Protein AF-A0AAE3NXH3-F1 (afdb_monomer_lite)

Radius of gyration: 15.65 Å; chains: 1; bounding box: 34×28×44 Å

Structure (mmCIF, N/CA/C/O backbone):
data_AF-A0AAE3NXH3-F1
#
_entry.id   AF-A0AAE3NXH3-F1
#
loop_
_atom_site.group_PDB
_atom_site.id
_atom_site.type_symbol
_atom_site.label_atom_id
_atom_site.label_alt_id
_atom_site.label_comp_id
_atom_site.label_asym_id
_atom_site.label_entity_id
_atom_site.label_seq_id
_atom_site.pdbx_PDB_ins_code
_atom_site.Cartn_x
_atom_site.Cartn_y
_atom_site.Cartn_z
_atom_site.occupancy
_atom_site.B_iso_or_equiv
_atom_site.auth_seq_id
_atom_site.auth_comp_id
_atom_site.auth_asym_id
_atom_site.auth_atom_id
_atom_site.pdbx_PDB_model_num
ATOM 1 N N . MET A 1 1 ? -3.177 -0.258 27.704 1.00 51.78 1 MET A N 1
ATOM 2 C CA . MET A 1 1 ? -3.279 -0.848 26.347 1.00 51.78 1 MET A CA 1
ATOM 3 C C . MET A 1 1 ? -3.127 0.152 25.190 1.00 51.78 1 MET A C 1
ATOM 5 O O . MET A 1 1 ? -2.516 -0.233 24.209 1.00 51.78 1 MET A O 1
ATOM 9 N N . ARG A 1 2 ? -3.577 1.421 25.282 1.00 53.47 2 ARG A N 1
ATOM 10 C CA . ARG A 1 2 ? -3.496 2.415 24.176 1.00 53.47 2 ARG A CA 1
ATOM 11 C C . ARG A 1 2 ? -2.094 2.644 23.573 1.00 53.47 2 ARG A C 1
ATOM 13 O O . ARG A 1 2 ? -1.968 2.696 22.361 1.00 53.47 2 ARG A O 1
ATOM 20 N N . ARG A 1 3 ? -1.040 2.672 24.400 1.00 61.47 3 ARG A N 1
ATOM 21 C CA . ARG A 1 3 ? 0.341 2.908 23.929 1.00 61.47 3 ARG A CA 1
ATOM 22 C C . ARG A 1 3 ? 0.863 1.863 22.936 1.00 61.47 3 ARG A C 1
ATOM 24 O O . ARG A 1 3 ? 1.608 2.220 22.037 1.00 61.47 3 ARG A O 1
ATOM 31 N N . HIS A 1 4 ? 0.479 0.592 23.081 1.00 69.06 4 HIS A N 1
ATOM 32 C CA . HIS A 1 4 ? 0.921 -0.446 22.144 1.00 69.06 4 HIS A CA 1
ATOM 33 C C . HIS A 1 4 ? 0.263 -0.285 20.772 1.00 69.06 4 HIS A C 1
ATOM 35 O O . HIS A 1 4 ? 0.931 -0.465 19.762 1.00 69.06 4 HIS A O 1
ATOM 41 N N . SER A 1 5 ? -1.020 0.088 20.726 1.00 73.19 5 SER A N 1
ATOM 42 C CA . SER A 1 5 ? -1.742 0.285 19.465 1.00 73.19 5 SER A CA 1
ATOM 43 C C . SER A 1 5 ? -1.147 1.419 18.628 1.00 73.19 5 SER A C 1
ATOM 45 O O . SER A 1 5 ? -0.983 1.244 17.424 1.00 73.19 5 SER A O 1
ATOM 47 N N . ASP A 1 6 ? -0.759 2.530 19.259 1.00 80.38 6 ASP A N 1
ATOM 48 C CA . ASP A 1 6 ? -0.162 3.675 18.557 1.00 80.38 6 ASP A CA 1
ATOM 49 C C . ASP A 1 6 ? 1.226 3.334 17.988 1.00 80.38 6 ASP A C 1
ATOM 51 O O . ASP A 1 6 ? 1.542 3.694 16.856 1.00 80.38 6 ASP A O 1
ATOM 55 N N . VAL A 1 7 ? 2.040 2.579 18.738 1.00 83.56 7 VAL A N 1
ATOM 56 C CA . VAL A 1 7 ? 3.364 2.114 18.282 1.00 83.56 7 VAL A CA 1
ATOM 57 C C . VAL A 1 7 ? 3.236 1.119 17.128 1.00 83.56 7 VAL A C 1
ATOM 59 O O . VAL A 1 7 ? 3.959 1.233 16.140 1.00 83.56 7 VAL A O 1
ATOM 62 N N . ILE A 1 8 ? 2.301 0.168 17.217 1.00 85.44 8 ILE A N 1
ATOM 63 C CA . ILE A 1 8 ? 2.046 -0.808 16.147 1.00 85.44 8 ILE A CA 1
ATOM 64 C C . ILE A 1 8 ? 1.595 -0.089 14.872 1.00 85.44 8 ILE A C 1
ATOM 66 O O . ILE A 1 8 ? 2.092 -0.390 13.789 1.00 85.44 8 ILE A O 1
ATOM 70 N N . LEU A 1 9 ? 0.694 0.888 14.995 1.00 85.06 9 LEU A N 1
ATOM 71 C CA . LEU A 1 9 ? 0.218 1.664 13.857 1.00 85.06 9 LEU A CA 1
ATOM 72 C C . LEU A 1 9 ? 1.334 2.513 13.236 1.00 85.06 9 LEU A C 1
ATOM 74 O O . LEU A 1 9 ? 1.492 2.520 12.016 1.00 85.06 9 LEU A O 1
ATOM 78 N N . GLY A 1 10 ? 2.127 3.189 14.072 1.00 87.62 10 GLY A N 1
ATOM 79 C CA . GLY A 1 10 ? 3.287 3.960 13.632 1.00 87.62 10 GLY A CA 1
ATOM 80 C C . GLY A 1 10 ? 4.301 3.097 12.884 1.00 87.62 10 GLY A C 1
ATOM 81 O O . GLY A 1 10 ? 4.821 3.528 11.859 1.00 87.62 10 GLY A O 1
ATOM 82 N N . ASN A 1 11 ? 4.516 1.857 13.330 1.00 90.88 11 ASN A N 1
ATOM 83 C CA . ASN A 1 11 ? 5.365 0.902 12.627 1.00 90.88 11 ASN A CA 1
ATOM 84 C C . ASN A 1 11 ? 4.789 0.526 11.254 1.00 90.88 11 ASN A C 1
ATOM 86 O O . ASN A 1 11 ? 5.487 0.633 10.255 1.00 90.88 11 ASN A O 1
ATOM 90 N N . VAL A 1 12 ? 3.506 0.154 11.173 1.00 88.94 12 VAL A N 1
ATOM 91 C CA . VAL A 1 12 ? 2.870 -0.235 9.898 1.00 88.94 12 VAL A CA 1
ATOM 92 C C . VAL A 1 12 ? 2.914 0.904 8.875 1.00 88.94 12 VAL A C 1
ATOM 94 O O . VAL A 1 12 ? 3.306 0.695 7.727 1.00 88.94 12 VAL A O 1
ATOM 97 N N . ILE A 1 13 ? 2.541 2.119 9.283 1.00 89.31 13 ILE A N 1
ATOM 98 C CA . ILE A 1 13 ? 2.558 3.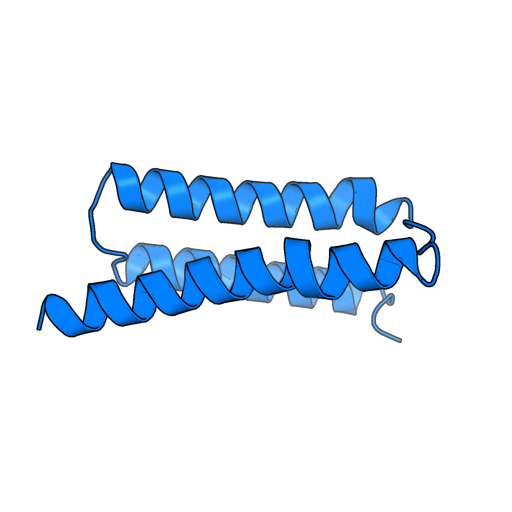291 8.398 1.00 89.31 13 ILE A CA 1
ATOM 99 C C . ILE A 1 13 ? 4.002 3.653 8.026 1.00 89.31 13 ILE A C 1
ATOM 101 O O . ILE A 1 13 ? 4.304 3.863 6.850 1.00 89.31 13 ILE A O 1
ATOM 105 N N . GLY A 1 14 ? 4.902 3.683 9.012 1.00 90.75 14 GLY A N 1
ATOM 106 C CA . GLY A 1 14 ? 6.308 4.036 8.831 1.00 90.75 14 GLY A CA 1
ATOM 107 C C . GLY A 1 14 ? 7.044 3.084 7.891 1.00 90.75 14 GLY A C 1
ATOM 108 O O . GLY A 1 14 ? 7.729 3.550 6.982 1.00 90.75 14 GLY A O 1
ATOM 109 N N . SER A 1 15 ? 6.860 1.769 8.039 1.00 94.25 15 SER A N 1
ATOM 110 C CA . SER A 1 15 ? 7.475 0.769 7.158 1.00 94.25 15 SER A CA 1
ATOM 111 C C . SER A 1 15 ? 6.999 0.899 5.709 1.00 94.25 15 SER A C 1
ATOM 113 O O . SER A 1 15 ? 7.817 0.798 4.801 1.00 94.25 15 SER A O 1
ATOM 115 N N . ASN A 1 16 ? 5.714 1.187 5.467 1.00 93.06 16 ASN A N 1
ATOM 116 C CA . ASN A 1 16 ? 5.200 1.385 4.105 1.00 93.06 16 ASN A CA 1
ATOM 117 C C . ASN A 1 16 ? 5.775 2.646 3.448 1.00 93.06 16 ASN A C 1
ATOM 119 O O . ASN A 1 16 ? 6.213 2.599 2.299 1.00 93.06 16 ASN A O 1
ATOM 123 N N . ILE A 1 17 ? 5.823 3.760 4.186 1.00 93.38 17 ILE A N 1
ATOM 124 C CA . ILE A 1 17 ? 6.420 5.010 3.698 1.00 93.38 17 ILE A CA 1
ATOM 125 C C . ILE A 1 17 ? 7.909 4.806 3.403 1.00 93.38 17 ILE A C 1
ATOM 127 O O . ILE A 1 17 ? 8.384 5.203 2.340 1.00 93.38 17 ILE A O 1
ATOM 131 N N . PHE A 1 18 ? 8.639 4.153 4.308 1.00 96.19 18 PHE A N 1
ATOM 132 C CA . PHE A 1 18 ? 10.056 3.855 4.121 1.00 96.19 18 PHE A CA 1
ATOM 133 C C . PHE A 1 18 ? 10.296 2.949 2.906 1.00 96.19 18 PHE A C 1
ATOM 135 O O . PHE A 1 18 ? 11.173 3.233 2.093 1.00 96.19 18 PHE A O 1
ATOM 142 N N . ASN A 1 19 ? 9.490 1.903 2.722 1.00 95.31 19 ASN A N 1
ATOM 143 C CA . ASN A 1 19 ? 9.628 1.004 1.578 1.00 95.31 19 ASN A CA 1
ATOM 144 C C . ASN A 1 19 ? 9.402 1.722 0.241 1.00 95.31 19 ASN A C 1
ATOM 146 O O . ASN A 1 19 ? 10.133 1.469 -0.712 1.00 95.31 19 ASN A O 1
ATOM 150 N N . ILE A 1 20 ? 8.434 2.637 0.157 1.00 92.94 20 ILE A N 1
ATOM 151 C CA . ILE A 1 20 ? 8.161 3.374 -1.085 1.00 92.94 20 ILE A CA 1
ATOM 152 C C . ILE A 1 20 ? 9.223 4.455 -1.327 1.00 92.94 20 ILE A C 1
ATOM 154 O O . ILE A 1 20 ? 9.770 4.558 -2.422 1.00 92.94 20 ILE A O 1
ATOM 158 N N . LEU A 1 21 ? 9.532 5.273 -0.321 1.00 95.19 21 LEU A N 1
ATOM 159 C CA . LEU A 1 21 ? 10.403 6.435 -0.512 1.00 95.19 21 LEU A CA 1
ATOM 160 C C . LEU A 1 21 ? 11.885 6.068 -0.491 1.00 95.19 21 LEU A C 1
ATOM 162 O O . LEU A 1 21 ? 12.635 6.508 -1.357 1.00 95.19 21 LEU A O 1
ATOM 166 N N . ALA A 1 22 ? 12.310 5.278 0.494 1.00 95.88 22 ALA A N 1
ATOM 167 C CA . ALA A 1 22 ? 13.712 4.922 0.649 1.00 95.88 22 ALA A CA 1
ATOM 168 C C . ALA A 1 22 ? 14.072 3.737 -0.246 1.00 95.88 22 ALA A C 1
ATOM 170 O O . ALA A 1 22 ? 14.935 3.878 -1.103 1.00 95.88 22 ALA A O 1
ATOM 171 N N . ILE A 1 23 ? 13.408 2.586 -0.097 1.00 95.56 23 ILE A N 1
ATOM 172 C CA . ILE A 1 23 ? 13.796 1.383 -0.852 1.00 95.56 23 ILE A CA 1
ATOM 173 C C . ILE A 1 23 ? 13.466 1.553 -2.336 1.00 95.56 23 ILE A C 1
ATOM 175 O O . ILE A 1 23 ? 14.376 1.593 -3.162 1.00 95.56 23 ILE A O 1
ATOM 179 N N . LEU A 1 24 ? 12.187 1.683 -2.694 1.00 93.69 24 LEU A N 1
ATOM 180 C CA . LEU A 1 24 ? 11.765 1.776 -4.093 1.00 93.69 24 LEU A CA 1
ATOM 181 C C . LEU A 1 24 ? 12.329 3.037 -4.766 1.00 93.69 24 LEU A C 1
ATOM 183 O O . LEU A 1 24 ? 12.874 2.936 -5.863 1.00 93.69 24 LEU A O 1
ATOM 187 N N . GLY A 1 25 ? 12.274 4.193 -4.096 1.00 94.25 25 GLY A N 1
ATOM 188 C CA . GLY A 1 25 ? 12.826 5.449 -4.611 1.00 94.25 25 GLY A CA 1
ATOM 189 C C . GLY A 1 25 ? 14.316 5.363 -4.952 1.00 94.25 25 GLY A C 1
ATOM 190 O O . GLY A 1 25 ? 14.703 5.674 -6.078 1.00 94.25 25 GLY A O 1
ATOM 191 N N . VAL A 1 26 ? 15.154 4.871 -4.031 1.00 96.38 26 VAL A N 1
ATOM 192 C CA . VAL A 1 26 ? 16.591 4.677 -4.306 1.00 96.38 26 VAL A CA 1
ATOM 193 C C . VAL A 1 26 ? 16.807 3.635 -5.402 1.00 96.38 26 VAL A C 1
ATOM 195 O O . VAL A 1 26 ? 17.649 3.834 -6.278 1.00 96.38 26 VAL A O 1
ATOM 198 N N . THR A 1 27 ? 16.026 2.551 -5.404 1.00 95.75 27 THR A N 1
ATOM 199 C CA . THR A 1 27 ? 16.150 1.491 -6.416 1.00 95.75 27 THR A CA 1
ATOM 200 C C . THR A 1 27 ? 15.910 2.036 -7.823 1.00 95.75 27 THR A C 1
ATOM 202 O O . THR A 1 27 ? 16.708 1.751 -8.710 1.00 95.75 27 THR A O 1
ATOM 205 N N . VAL A 1 28 ? 14.880 2.868 -8.024 1.00 94.94 28 VAL A N 1
ATOM 206 C CA . VAL A 1 28 ? 14.551 3.468 -9.332 1.00 94.94 28 VAL A CA 1
ATOM 207 C C . VAL A 1 28 ? 15.606 4.476 -9.794 1.00 94.94 28 VAL A C 1
ATOM 209 O O . VAL A 1 28 ? 15.891 4.542 -10.989 1.00 94.94 28 VAL A O 1
ATOM 212 N N . VAL A 1 29 ? 16.211 5.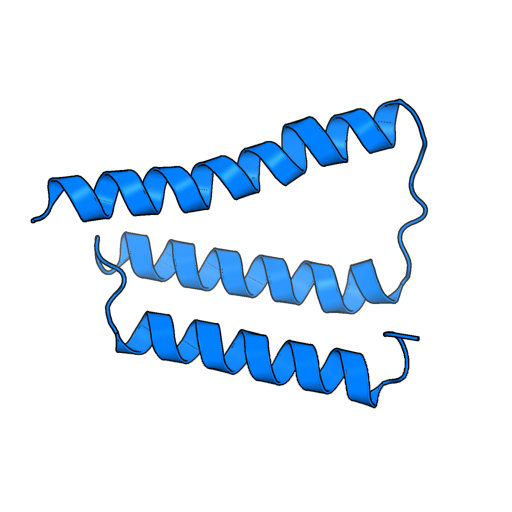234 -8.872 1.00 95.81 29 VAL A N 1
ATOM 213 C CA . VAL A 1 29 ? 17.308 6.167 -9.195 1.00 95.81 29 VAL A CA 1
ATOM 214 C C . VAL A 1 29 ? 18.543 5.418 -9.702 1.00 95.81 29 VAL A C 1
ATOM 216 O O . VAL A 1 29 ? 19.188 5.872 -10.643 1.00 95.81 29 VAL A O 1
ATOM 219 N N . ILE A 1 30 ? 18.869 4.273 -9.096 1.00 96.31 30 ILE A N 1
ATOM 220 C CA . ILE A 1 30 ? 20.024 3.452 -9.492 1.00 96.31 30 ILE A CA 1
ATOM 221 C C . ILE A 1 30 ? 19.722 2.653 -10.764 1.00 96.31 30 ILE A C 1
ATOM 223 O O . ILE A 1 30 ? 20.549 2.584 -11.673 1.00 96.31 30 ILE A O 1
ATOM 227 N N . LYS A 1 31 ? 18.550 2.021 -10.825 1.00 94.19 31 LYS A N 1
ATOM 228 C CA . LYS A 1 31 ? 18.106 1.190 -11.940 1.00 94.19 31 LYS A CA 1
ATOM 229 C C . LYS A 1 31 ? 16.643 1.509 -12.246 1.00 94.19 31 LYS A C 1
ATOM 231 O O . LYS A 1 31 ? 15.769 1.072 -11.494 1.00 94.19 31 LYS A O 1
ATOM 236 N N . PRO A 1 32 ? 16.357 2.198 -13.365 1.00 89.62 32 PRO A N 1
ATOM 237 C CA . PRO A 1 32 ? 14.988 2.448 -13.785 1.00 89.62 32 PRO A CA 1
ATOM 238 C C . PRO A 1 32 ? 14.197 1.139 -13.865 1.00 89.62 32 PRO A C 1
ATOM 240 O O . PRO A 1 32 ? 14.635 0.169 -14.488 1.00 89.62 32 PRO A O 1
ATOM 243 N N . ILE A 1 33 ? 13.046 1.110 -13.194 1.00 88.69 33 ILE A N 1
ATOM 244 C CA . ILE A 1 33 ? 12.136 -0.036 -13.182 1.00 88.69 33 ILE A CA 1
ATOM 245 C C . ILE A 1 33 ? 11.045 0.234 -14.216 1.00 88.69 33 ILE A C 1
ATOM 247 O O . ILE A 1 33 ? 10.338 1.239 -14.124 1.00 88.69 33 ILE A O 1
ATOM 251 N N . GLU A 1 34 ? 10.894 -0.658 -15.193 1.00 88.75 34 GLU A N 1
ATOM 252 C CA . GLU A 1 34 ? 9.780 -0.592 -16.136 1.00 88.75 34 GLU A CA 1
ATOM 253 C C . GLU A 1 34 ? 8.474 -0.967 -15.432 1.00 88.75 34 GLU A C 1
ATOM 255 O O . GLU A 1 34 ? 8.320 -2.055 -14.877 1.00 88.75 34 GLU A O 1
ATOM 260 N N . VAL A 1 35 ? 7.521 -0.037 -15.447 1.00 87.62 35 VAL A N 1
ATOM 261 C CA . VAL A 1 35 ? 6.215 -0.226 -14.818 1.00 87.62 35 VAL A CA 1
ATOM 262 C C . VAL A 1 35 ? 5.270 -0.879 -15.818 1.00 87.62 35 VAL A C 1
ATOM 264 O O . VAL A 1 35 ? 4.872 -0.247 -16.801 1.00 87.62 35 VAL A O 1
ATOM 267 N N . SER A 1 36 ? 4.879 -2.126 -15.549 1.00 88.69 36 SER A N 1
ATOM 268 C CA . SER A 1 36 ? 3.908 -2.850 -16.371 1.00 88.69 36 SER A CA 1
ATOM 269 C C . SER A 1 36 ? 2.538 -2.154 -16.373 1.00 88.69 36 SER A C 1
ATOM 271 O O . SER A 1 36 ? 2.159 -1.479 -15.411 1.00 88.69 36 SER A O 1
ATOM 273 N N . ALA A 1 37 ? 1.766 -2.331 -17.452 1.00 88.75 37 ALA A N 1
ATOM 274 C CA . ALA A 1 37 ? 0.407 -1.787 -17.544 1.00 88.75 37 ALA A CA 1
ATOM 275 C C . ALA A 1 37 ? -0.468 -2.266 -16.375 1.00 88.75 37 ALA A C 1
ATOM 277 O O . ALA A 1 37 ? -1.167 -1.474 -15.753 1.00 88.75 37 ALA A O 1
ATOM 278 N N . ARG A 1 38 ? -0.316 -3.536 -15.982 1.00 86.62 38 ARG A N 1
ATOM 279 C CA . ARG A 1 38 ? -0.995 -4.111 -14.821 1.00 86.62 38 ARG A CA 1
ATOM 280 C C . ARG A 1 38 ? -0.674 -3.391 -13.516 1.00 86.62 38 ARG A C 1
ATOM 282 O O . ARG A 1 38 ? -1.594 -3.059 -12.774 1.00 86.62 38 ARG A O 1
ATOM 289 N N . PHE A 1 39 ? 0.605 -3.134 -13.243 1.00 88.50 39 PHE A N 1
ATOM 290 C CA . PHE A 1 39 ? 0.991 -2.432 -12.022 1.00 88.50 39 PHE A CA 1
ATOM 291 C C . PHE A 1 39 ? 0.344 -1.045 -11.956 1.00 88.50 39 PHE A C 1
ATOM 293 O O . PHE A 1 39 ? -0.074 -0.586 -10.894 1.00 88.50 39 PHE A O 1
ATOM 300 N N . ARG A 1 40 ? 0.225 -0.382 -13.110 1.00 90.12 40 ARG A N 1
ATOM 301 C CA . ARG A 1 40 ? -0.375 0.947 -13.240 1.00 90.12 40 ARG A CA 1
ATOM 302 C C . ARG A 1 40 ? -1.899 0.940 -13.117 1.00 90.12 40 ARG A C 1
ATOM 304 O O . ARG A 1 40 ? -2.446 1.833 -12.481 1.00 90.12 40 ARG A O 1
ATOM 311 N N . GLU A 1 41 ? -2.569 -0.025 -13.734 1.00 90.94 41 GLU A N 1
ATOM 312 C CA . GLU A 1 41 ? -4.032 -0.051 -13.866 1.00 90.94 41 GLU A CA 1
ATOM 313 C C . GLU A 1 41 ? -4.731 -0.824 -12.746 1.00 90.94 41 GLU A C 1
ATOM 315 O O . GLU A 1 41 ? -5.880 -0.527 -12.429 1.00 90.94 41 GLU A O 1
ATOM 320 N N . ILE A 1 42 ? -4.050 -1.791 -12.127 1.00 90.69 42 ILE A N 1
ATOM 321 C CA . ILE A 1 42 ? -4.627 -2.663 -11.098 1.00 90.69 42 ILE A CA 1
ATOM 322 C C . ILE A 1 42 ? -3.911 -2.465 -9.766 1.00 90.69 42 ILE A C 1
ATOM 324 O O . ILE A 1 42 ? -4.529 -2.021 -8.799 1.00 90.69 42 ILE A O 1
ATOM 328 N N . ASP A 1 43 ? -2.611 -2.752 -9.707 1.00 91.06 43 ASP A N 1
ATOM 329 C CA . ASP A 1 43 ? -1.914 -2.865 -8.421 1.00 91.06 43 ASP A CA 1
ATOM 330 C C . ASP A 1 43 ? -1.850 -1.502 -7.707 1.00 91.06 43 ASP A C 1
ATOM 332 O O . ASP A 1 43 ? -2.154 -1.398 -6.516 1.00 91.06 43 ASP A O 1
ATOM 336 N N . THR A 1 44 ? -1.535 -0.431 -8.446 1.00 92.25 44 THR A N 1
ATOM 337 C CA . THR A 1 44 ? -1.431 0.932 -7.900 1.00 92.25 44 THR A CA 1
ATOM 338 C C . THR A 1 44 ? -2.783 1.456 -7.390 1.00 92.25 44 THR A C 1
ATOM 340 O O . THR A 1 44 ? -2.839 1.876 -6.231 1.00 92.25 44 THR A O 1
ATOM 343 N N . PRO A 1 45 ? -3.894 1.411 -8.160 1.00 93.94 45 PRO A N 1
ATOM 344 C CA . PRO A 1 45 ? -5.205 1.828 -7.658 1.00 93.94 45 PRO A CA 1
ATOM 345 C C . PRO A 1 45 ? -5.705 0.992 -6.476 1.00 93.94 45 PRO A C 1
ATOM 347 O O . PRO A 1 45 ? -6.268 1.558 -5.539 1.00 93.94 45 PRO A O 1
ATOM 350 N N . VAL A 1 46 ? -5.475 -0.327 -6.474 1.00 93.81 46 VAL A N 1
ATOM 351 C CA . VAL A 1 46 ? -5.873 -1.210 -5.362 1.00 93.81 46 VAL A CA 1
ATOM 352 C C . VAL A 1 46 ? -5.108 -0.856 -4.086 1.00 93.81 46 VAL A C 1
ATOM 354 O O . VAL A 1 46 ? -5.722 -0.671 -3.032 1.00 93.81 46 VAL A O 1
ATOM 357 N N . MET A 1 47 ? -3.783 -0.696 -4.171 1.00 92.06 47 MET A N 1
ATOM 358 C CA . MET A 1 47 ? -2.950 -0.285 -3.034 1.00 92.06 47 MET A CA 1
ATOM 359 C C . MET A 1 47 ? -3.338 1.110 -2.522 1.00 92.06 47 MET A C 1
ATOM 361 O O . MET A 1 47 ? -3.437 1.315 -1.310 1.00 92.06 47 MET A O 1
ATOM 365 N N . LEU A 1 48 ? -3.611 2.058 -3.426 1.00 93.88 48 LEU A N 1
ATOM 366 C CA . LEU A 1 48 ? -4.055 3.405 -3.065 1.00 93.88 48 LEU A CA 1
ATOM 367 C C . LEU A 1 48 ? -5.424 3.379 -2.376 1.00 93.88 48 LEU A C 1
ATOM 369 O O . LEU A 1 48 ? -5.604 4.020 -1.343 1.00 93.88 48 LEU A O 1
ATOM 373 N N . GLY A 1 49 ? -6.372 2.600 -2.898 1.00 94.06 49 GLY A N 1
ATOM 374 C CA . GLY A 1 49 ? -7.686 2.404 -2.290 1.00 94.06 49 GLY A CA 1
ATOM 375 C C . GLY A 1 49 ? -7.584 1.829 -0.877 1.00 94.06 49 GLY A C 1
ATOM 376 O O . GLY A 1 49 ? -8.187 2.368 0.051 1.00 94.06 49 GLY A O 1
ATOM 377 N N . ALA A 1 50 ? -6.758 0.800 -0.678 1.00 92.88 50 ALA A N 1
ATOM 378 C CA . ALA A 1 50 ? -6.506 0.227 0.645 1.00 92.88 50 ALA A CA 1
ATOM 379 C C . ALA A 1 50 ? -5.900 1.255 1.618 1.00 92.88 50 ALA A C 1
ATOM 381 O O . ALA A 1 50 ? -6.328 1.344 2.773 1.00 92.88 50 ALA A O 1
ATOM 382 N N . ALA A 1 51 ? -4.952 2.072 1.150 1.00 91.38 51 ALA A N 1
ATOM 383 C CA . ALA A 1 51 ? -4.359 3.145 1.944 1.00 91.38 51 ALA A CA 1
ATOM 384 C C . ALA A 1 51 ? -5.388 4.222 2.327 1.00 91.38 51 ALA A C 1
ATOM 386 O O . ALA A 1 51 ? -5.410 4.659 3.477 1.00 91.38 51 ALA A O 1
ATOM 387 N N . LEU A 1 52 ? -6.276 4.614 1.408 1.00 92.50 52 LEU A N 1
ATOM 388 C CA . LEU A 1 52 ? -7.345 5.582 1.672 1.00 92.50 52 LEU A CA 1
ATOM 389 C C . LEU A 1 52 ? -8.385 5.045 2.659 1.00 92.50 52 LEU A C 1
ATOM 391 O O . LEU A 1 52 ? -8.815 5.784 3.542 1.00 92.50 52 LEU A O 1
ATOM 395 N N . VAL A 1 53 ? -8.759 3.766 2.560 1.00 91.31 53 VAL A N 1
ATOM 396 C CA . VAL A 1 53 ? -9.654 3.112 3.531 1.00 91.31 53 VAL A CA 1
ATOM 397 C C . VAL A 1 53 ? -9.024 3.108 4.921 1.00 91.31 53 VAL A C 1
ATOM 399 O O . VAL A 1 53 ? -9.682 3.483 5.891 1.00 91.31 53 VAL A O 1
ATOM 402 N N . LEU A 1 54 ? -7.744 2.738 5.025 1.00 89.19 54 LEU A N 1
ATOM 403 C CA . LEU A 1 54 ? -6.997 2.793 6.283 1.00 89.19 54 LEU A CA 1
ATOM 404 C C . LEU A 1 54 ? -6.931 4.218 6.838 1.00 89.19 54 LEU A C 1
ATOM 406 O O . LEU A 1 54 ? -7.193 4.428 8.020 1.00 89.19 54 LEU A O 1
ATOM 410 N N . LEU A 1 55 ? -6.629 5.201 5.993 1.00 89.12 55 LEU A N 1
ATOM 411 C CA . LEU A 1 55 ? -6.548 6.602 6.390 1.00 89.12 55 LEU A CA 1
ATOM 412 C C . LEU A 1 55 ? -7.904 7.124 6.885 1.00 89.12 55 LEU A C 1
ATOM 414 O O . LEU A 1 55 ? -7.986 7.701 7.968 1.00 89.12 55 LEU A O 1
ATOM 418 N N . GLY A 1 56 ? -8.979 6.871 6.136 1.00 89.88 56 GLY A N 1
ATOM 419 C CA . GLY A 1 56 ? -10.341 7.238 6.518 1.00 89.88 56 GLY A CA 1
ATOM 420 C C . GLY A 1 56 ? -10.774 6.573 7.822 1.00 89.88 56 GLY A C 1
ATOM 421 O O . GLY A 1 56 ? -11.349 7.229 8.690 1.00 89.88 56 GLY A O 1
ATOM 422 N N . ALA A 1 57 ? -10.424 5.299 8.011 1.00 88.62 57 ALA A N 1
ATOM 423 C CA . ALA A 1 57 ? -10.675 4.584 9.254 1.00 88.62 57 ALA A CA 1
ATOM 424 C C . ALA A 1 57 ? -9.962 5.233 10.443 1.00 88.62 57 ALA A C 1
ATOM 426 O O . ALA A 1 57 ? -10.592 5.397 11.482 1.00 88.62 57 ALA A O 1
ATOM 427 N N . LEU A 1 58 ? -8.701 5.647 10.284 1.00 86.00 58 LEU A N 1
ATOM 428 C CA . LEU A 1 58 ? -7.924 6.321 11.330 1.00 86.00 58 LEU A CA 1
ATOM 429 C C . LEU A 1 58 ? -8.470 7.705 11.693 1.00 86.00 58 LEU A C 1
ATOM 431 O O . LEU A 1 58 ? -8.435 8.088 12.864 1.00 86.00 58 LEU A O 1
ATOM 435 N N . PHE A 1 59 ? -8.984 8.448 10.710 1.00 86.38 59 PHE A N 1
ATOM 436 C CA . PHE A 1 59 ? -9.648 9.730 10.954 1.00 86.38 59 PHE A CA 1
ATOM 437 C C . PHE A 1 59 ? -10.997 9.559 11.661 1.00 86.38 59 PHE A C 1
ATOM 439 O O . PHE A 1 59 ? -11.304 10.327 12.572 1.00 86.38 59 PHE A O 1
ATOM 446 N N . ALA A 1 60 ? -11.789 8.556 11.273 1.00 84.88 60 ALA A N 1
ATOM 447 C CA . ALA A 1 60 ?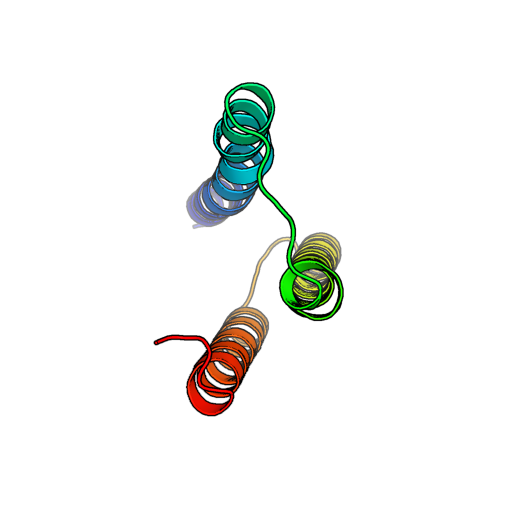 -13.102 8.291 11.862 1.00 84.88 60 ALA A CA 1
ATOM 448 C C . ALA A 1 60 ? -13.004 7.667 13.264 1.00 84.88 60 ALA A C 1
ATOM 450 O O . ALA A 1 60 ? -13.775 7.992 14.165 1.00 84.88 60 ALA A O 1
ATOM 451 N N . SER A 1 61 ? -12.043 6.770 13.458 1.00 73.12 61 SER A N 1
ATOM 452 C CA . SER A 1 61 ? -11.771 6.079 14.708 1.00 73.12 61 SER A CA 1
ATOM 453 C C . SER A 1 61 ? -10.261 6.003 14.879 1.00 73.12 61 SER A C 1
ATOM 455 O O . SER A 1 61 ? -9.572 5.372 14.086 1.00 73.12 61 SER A O 1
ATOM 457 N N . LYS A 1 62 ? -9.717 6.558 15.968 1.00 73.56 62 LYS A N 1
ATOM 458 C CA . LYS A 1 62 ? -8.275 6.463 16.290 1.00 73.56 62 LYS A CA 1
ATOM 459 C C . LYS A 1 62 ? -7.786 5.021 16.545 1.00 73.56 62 LYS A C 1
ATOM 461 O O . LYS A 1 62 ? -6.713 4.819 17.104 1.00 73.56 62 LYS A O 1
ATOM 466 N N . GLN A 1 63 ? -8.594 4.012 16.225 1.00 77.69 63 GLN A N 1
ATOM 467 C CA . GLN A 1 63 ? -8.330 2.597 16.420 1.00 77.69 63 GLN A CA 1
ATOM 468 C C . GLN A 1 63 ? -8.877 1.787 15.245 1.00 77.69 63 GLN A C 1
ATOM 470 O O . GLN A 1 63 ? -10.042 1.929 14.862 1.00 77.69 63 GLN A O 1
ATOM 475 N N . ILE A 1 64 ? -8.050 0.871 14.743 1.00 84.19 64 ILE A N 1
ATOM 476 C CA . ILE A 1 64 ? -8.461 -0.150 13.780 1.00 84.19 64 ILE A CA 1
ATOM 477 C C . ILE A 1 64 ? -9.086 -1.307 14.565 1.00 84.19 64 ILE A C 1
ATOM 479 O O . ILE A 1 64 ? -8.403 -2.040 15.279 1.00 84.19 64 ILE A O 1
ATOM 483 N N . GLY A 1 65 ? -10.409 -1.439 14.467 1.00 85.75 65 GLY A N 1
ATOM 484 C CA . GLY A 1 65 ? -11.158 -2.528 15.093 1.00 85.75 65 GLY A CA 1
ATOM 485 C C . GLY A 1 65 ? -11.093 -3.836 14.298 1.00 85.75 65 GLY A C 1
ATOM 486 O O . GLY A 1 65 ? -10.661 -3.869 13.146 1.00 85.75 65 GLY A O 1
ATOM 487 N N . ARG A 1 66 ? -11.604 -4.921 14.898 1.00 89.31 66 ARG A N 1
ATOM 488 C CA . ARG A 1 66 ? -11.630 -6.261 14.277 1.00 89.31 66 ARG A CA 1
ATOM 489 C C . ARG A 1 66 ? -12.343 -6.275 12.925 1.00 89.31 66 ARG A C 1
ATOM 491 O O . ARG A 1 66 ? -11.843 -6.900 12.008 1.00 89.31 66 ARG A O 1
ATOM 498 N N . VAL A 1 67 ? -13.458 -5.552 12.791 1.00 89.88 67 VAL A N 1
ATOM 499 C CA . VAL A 1 67 ? -14.248 -5.499 11.546 1.00 89.88 67 VAL A CA 1
ATOM 500 C C . VAL A 1 67 ? -13.421 -4.958 10.378 1.00 89.88 67 VAL A C 1
ATOM 502 O O . VAL A 1 67 ? -13.338 -5.596 9.335 1.00 89.88 67 VAL A O 1
ATOM 505 N N . LEU A 1 68 ? -12.757 -3.816 10.577 1.00 89.06 68 LEU A N 1
ATOM 506 C CA . LEU A 1 68 ? -11.878 -3.204 9.578 1.00 89.06 68 LEU A CA 1
ATOM 507 C C . LEU A 1 68 ? -10.674 -4.092 9.260 1.00 89.06 68 LEU A C 1
ATOM 509 O O . LEU A 1 68 ? -10.339 -4.274 8.094 1.00 89.06 68 LEU A O 1
ATOM 513 N N . GLY A 1 69 ? -10.060 -4.688 10.286 1.00 89.69 69 GLY A N 1
ATOM 514 C CA . GLY A 1 69 ? -8.971 -5.645 10.095 1.00 89.69 69 GLY A CA 1
ATOM 515 C C . GLY A 1 69 ? -9.395 -6.854 9.257 1.00 89.69 69 GLY A C 1
ATOM 516 O O . GLY A 1 69 ? -8.690 -7.224 8.324 1.00 89.69 69 GLY A O 1
ATOM 517 N N . THR A 1 70 ? -10.563 -7.438 9.536 1.00 93.69 70 THR A N 1
ATOM 518 C CA . THR A 1 70 ? -11.100 -8.573 8.773 1.00 93.69 70 THR A CA 1
ATOM 519 C C . THR A 1 70 ? -11.451 -8.183 7.339 1.00 93.69 70 THR A C 1
ATOM 521 O O . THR A 1 70 ? -11.147 -8.951 6.436 1.00 93.69 70 THR A O 1
ATOM 524 N N . LEU A 1 71 ? -12.020 -6.994 7.116 1.00 93.25 71 LEU A N 1
ATOM 525 C CA . LEU A 1 71 ? -12.315 -6.475 5.775 1.00 93.25 71 LEU A CA 1
ATOM 526 C C . LEU A 1 71 ? -11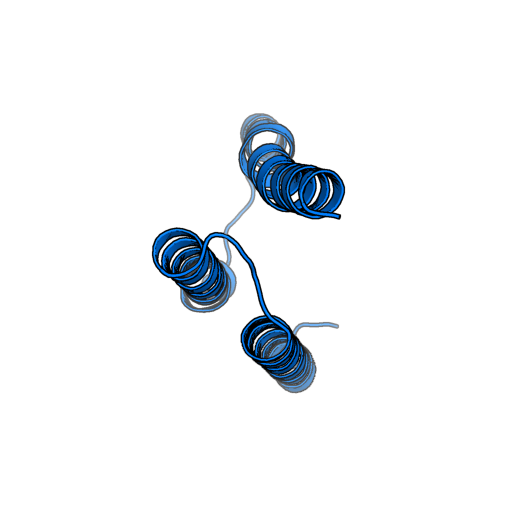.041 -6.301 4.934 1.00 93.25 71 LEU A C 1
ATOM 528 O O . LEU A 1 71 ? -10.997 -6.697 3.774 1.00 93.25 71 LEU A O 1
ATOM 532 N N . LEU A 1 72 ? -9.994 -5.709 5.510 1.00 92.06 72 LEU A N 1
ATOM 533 C CA . LEU A 1 72 ? -8.723 -5.517 4.807 1.00 92.06 72 LEU A CA 1
ATOM 534 C C . LEU A 1 72 ? -8.025 -6.853 4.537 1.00 92.06 72 LEU A C 1
ATOM 536 O O . LEU A 1 72 ? -7.452 -7.045 3.467 1.00 92.06 72 LEU A O 1
ATOM 540 N N . LEU A 1 73 ? -8.109 -7.792 5.481 1.00 94.31 73 LEU A N 1
ATOM 541 C CA . LEU A 1 73 ? -7.553 -9.131 5.317 1.00 94.31 73 LEU A CA 1
ATOM 542 C C . LEU A 1 73 ? -8.286 -9.927 4.228 1.00 94.31 73 LEU A C 1
ATOM 544 O O . LEU A 1 73 ? -7.636 -10.590 3.424 1.00 94.31 73 LEU A O 1
ATOM 548 N N . SER A 1 74 ? -9.619 -9.853 4.169 1.00 95.44 74 SER A N 1
ATOM 549 C CA . SER A 1 74 ? -10.388 -10.517 3.114 1.00 95.44 74 SER A CA 1
ATOM 550 C C . SER A 1 74 ? -10.125 -9.886 1.749 1.00 95.44 74 SER A C 1
ATOM 552 O O . SER A 1 74 ? -9.927 -10.616 0.783 1.00 95.44 74 SER A O 1
ATOM 554 N N . ALA A 1 75 ? -10.026 -8.556 1.668 1.00 93.81 75 ALA A N 1
ATOM 555 C CA . ALA A 1 75 ? -9.633 -7.866 0.440 1.00 93.81 75 ALA A CA 1
ATOM 556 C C . ALA A 1 75 ? -8.247 -8.317 -0.049 1.00 93.81 75 ALA A C 1
ATOM 558 O O . ALA A 1 75 ? -8.065 -8.570 -1.239 1.00 93.81 75 ALA A O 1
ATOM 559 N N . TYR A 1 76 ? -7.286 -8.483 0.864 1.00 93.50 76 TYR A N 1
ATOM 560 C CA . TYR A 1 76 ? -5.962 -9.009 0.536 1.00 93.50 76 TYR A CA 1
ATOM 561 C C . TYR A 1 76 ? -6.010 -10.454 0.022 1.00 93.50 76 TYR A C 1
ATOM 563 O O . TYR A 1 76 ? -5.360 -10.767 -0.972 1.00 93.50 76 TYR A O 1
ATOM 571 N N . ALA A 1 77 ? -6.801 -11.324 0.656 1.00 95.88 77 ALA A N 1
ATOM 572 C CA . ALA A 1 77 ? -6.965 -12.709 0.216 1.00 95.88 77 ALA A CA 1
ATOM 573 C C . ALA A 1 77 ? -7.581 -12.795 -1.191 1.00 95.88 77 ALA A C 1
ATOM 575 O O . ALA A 1 77 ? -7.054 -13.502 -2.046 1.00 95.88 77 ALA A O 1
ATOM 576 N N . VAL A 1 78 ? -8.634 -12.014 -1.455 1.00 94.50 78 VAL A N 1
ATOM 577 C CA . VAL A 1 78 ? -9.268 -11.925 -2.782 1.00 94.50 78 VAL A CA 1
ATOM 578 C C . VAL A 1 78 ? -8.282 -11.403 -3.825 1.00 94.50 78 VAL A C 1
ATOM 580 O O . VAL A 1 78 ? -8.205 -11.941 -4.926 1.00 94.50 78 VAL A O 1
ATOM 583 N N . TYR A 1 79 ? -7.495 -10.381 -3.486 1.00 91.94 79 TYR A N 1
ATOM 584 C CA . TYR A 1 79 ? -6.471 -9.851 -4.383 1.00 91.94 79 TYR A CA 1
ATOM 585 C C . TYR A 1 79 ? -5.384 -10.887 -4.699 1.00 91.94 79 TYR A C 1
ATOM 587 O O . TYR A 1 79 ? -4.965 -11.008 -5.850 1.00 91.94 79 TYR A O 1
ATOM 595 N N . MET A 1 80 ? -4.956 -11.668 -3.705 1.00 92.50 80 MET A N 1
ATOM 596 C CA . MET A 1 80 ? -4.016 -12.770 -3.911 1.00 92.50 80 MET A CA 1
ATOM 597 C C . MET A 1 80 ? -4.599 -13.846 -4.824 1.00 92.50 80 MET A C 1
ATOM 599 O O . MET A 1 80 ? -3.945 -14.255 -5.779 1.00 92.50 80 MET A O 1
ATOM 603 N N . GLU A 1 81 ? -5.835 -14.276 -4.587 1.00 93.19 81 GLU A N 1
ATOM 604 C CA . GLU A 1 81 ? -6.499 -15.271 -5.431 1.00 93.19 81 GLU A CA 1
ATOM 605 C C . GLU A 1 81 ? -6.685 -14.770 -6.870 1.00 93.19 81 GLU A C 1
ATOM 607 O O . GLU A 1 81 ? -6.411 -15.500 -7.825 1.00 93.19 81 GLU A O 1
ATOM 612 N N . PHE A 1 82 ? -7.046 -13.499 -7.047 1.00 90.12 82 PHE A N 1
ATOM 613 C CA . PHE A 1 82 ? -7.068 -12.845 -8.355 1.00 90.12 82 PHE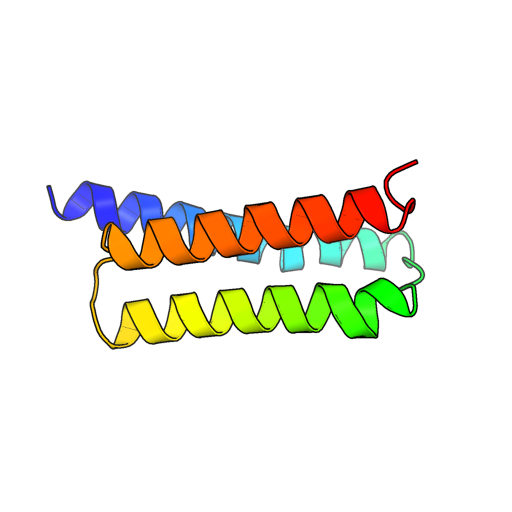 A CA 1
ATOM 614 C C . PHE A 1 82 ? -5.684 -12.873 -9.022 1.00 90.12 82 PHE A C 1
ATOM 616 O O . PHE A 1 82 ? -5.554 -13.234 -10.191 1.00 90.12 82 PHE A O 1
ATOM 623 N N . LEU A 1 83 ? -4.621 -12.553 -8.282 1.00 88.69 83 LEU A N 1
ATOM 624 C CA . LEU A 1 83 ? -3.250 -12.567 -8.791 1.00 88.69 83 LEU A CA 1
ATOM 625 C C . LEU A 1 83 ? -2.797 -13.969 -9.232 1.00 88.69 83 LEU A C 1
ATOM 627 O O . LEU A 1 83 ? -2.199 -14.093 -10.304 1.00 88.69 83 LEU A O 1
ATOM 631 N N . PHE A 1 84 ? -3.108 -15.005 -8.451 1.00 89.69 84 PHE A N 1
ATOM 632 C CA . PHE A 1 84 ? -2.767 -16.393 -8.773 1.00 89.69 84 PHE A CA 1
ATOM 633 C C . PHE A 1 84 ? -3.591 -16.945 -9.939 1.00 89.69 84 PHE A C 1
ATOM 635 O O . PHE A 1 84 ? -3.027 -17.536 -10.856 1.00 89.69 84 PHE A O 1
ATOM 642 N N . SER A 1 85 ? -4.908 -16.728 -9.939 1.00 86.94 85 SER A N 1
ATOM 643 C CA . SER A 1 85 ? -5.812 -17.228 -10.987 1.00 86.94 85 SER A CA 1
ATOM 644 C C . SER A 1 85 ? -5.559 -16.594 -12.353 1.00 86.94 85 SER A C 1
ATOM 646 O O . SER A 1 85 ? -5.713 -17.261 -13.373 1.00 86.94 85 SER A O 1
ATOM 648 N N . THR A 1 86 ? -5.090 -15.344 -12.388 1.00 79.88 86 THR A N 1
ATOM 649 C CA . THR A 1 86 ? -4.689 -14.691 -13.644 1.00 79.88 86 THR A CA 1
ATOM 650 C C . THR A 1 86 ? -3.374 -15.272 -14.206 1.00 79.88 86 THR A C 1
ATOM 652 O O . THR A 1 86 ? -2.962 -14.902 -15.299 1.00 79.88 86 THR A O 1
ATOM 655 N N . GLY A 1 87 ? -2.707 -16.201 -13.501 1.00 64.56 87 GLY A N 1
ATOM 656 C CA . GLY A 1 87 ? -1.518 -16.914 -13.986 1.00 64.56 87 GLY A CA 1
ATOM 657 C C . GLY A 1 87 ? -0.233 -16.083 -13.991 1.00 64.56 87 GLY A C 1
ATOM 658 O O 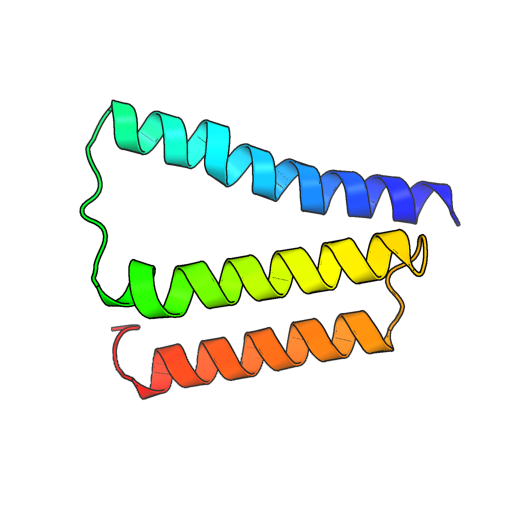. GLY A 1 87 ? 0.738 -16.468 -14.624 1.00 64.56 87 GLY A O 1
ATOM 659 N N . ILE A 1 88 ? -0.218 -14.942 -13.296 1.00 59.44 88 ILE A N 1
ATOM 660 C CA . ILE A 1 88 ? 0.890 -13.967 -13.335 1.00 59.44 88 ILE A CA 1
ATOM 661 C C . ILE A 1 88 ? 1.861 -14.160 -12.153 1.00 59.44 88 ILE A C 1
ATOM 663 O O . ILE A 1 88 ? 2.881 -13.488 -12.050 1.00 59.44 88 ILE A O 1
ATOM 667 N N . ALA A 1 89 ? 1.545 -15.077 -11.236 1.00 55.97 89 ALA A N 1
ATOM 668 C CA . ALA A 1 89 ? 2.420 -15.453 -10.126 1.00 55.97 89 ALA A CA 1
ATOM 669 C C . ALA A 1 89 ? 3.450 -16.549 -10.490 1.00 55.97 89 ALA A C 1
ATOM 671 O O . ALA A 1 89 ? 4.136 -17.037 -9.592 1.00 55.97 89 ALA A O 1
ATOM 672 N N . GLY A 1 90 ? 3.532 -16.946 -11.768 1.00 43.91 90 GLY A N 1
ATOM 673 C CA . GLY A 1 90 ? 4.475 -17.933 -12.309 1.00 43.91 90 GLY A CA 1
ATOM 674 C C . GLY A 1 90 ? 5.410 -17.325 -13.342 1.00 43.91 90 GLY A C 1
ATOM 675 O O . GLY A 1 90 ? 4.915 -16.528 -14.168 1.00 43.91 90 GLY A O 1
#

Organism: NCBI:txid3033385

Foldseek 3Di:
DVVVQVVVVCVVVVVVCCCVCPVVVVVCVVPNDDQDPCCVPPVVVLVVVLVVLVVVCCVVPVGDDPVNVVVSVVSVVVVVVVCVVVVVVD

Sequence (90 aa):
MRRHSDVILGNVIGSNIFNILAILGVTVVIKPIEVSARFREIDTPVMLGAALVLLGALFASKQIGRVLGTLLLSAYAVYMEFLFSTGIAG

Secondary structure (DSSP, 8-state):
-HHHHHHHHHHHHHHHHHIIIIIIHHHHHHSPPP--HHIIIIIHHHHHHHHHHHHHHHHH-SS--HHHHHHHHHHHHHHHHHHHHTTTT-

pLDDT: mean 87.24, std 10.72, range [43.91, 96.38]

InterPro domains:
  IPR004837 Sodium/calcium exchanger membrane region [PF01699] (2-84)
  IPR044880 NCX, central ion-binding domain superfamily [G3DSA:1.20.1420.30] (1-90)